Protein AF-A0A089PHI7-F1 (afdb_monomer_lite)

Sequence (177 aa):
MALNIPFKKSSSVLSDSHDKTRVENEFYKAINLFKAQRMKVGISLETLAKETKISRNVLIAIENGWEKYLPEKTYLISMIKTLELKLNLEIGSLNGLSTKKGTTNTVSRFKFNFINIDFLNSWIGSLFYLIIMLLSILALNSQQKYLIKINSISTEPIIIEKNFIEDKNIINKQKEN

pLDDT: mean 77.05, std 18.26, range [38.88, 97.19]

Radius of gyration: 37.14 Å; chains: 1; bounding box: 74×56×110 Å

Foldseek 3Di:
DDDDDDPDDDPVPVVVVVVVVVLVVLLVQLLVVLVVLCVVVVDDLVRVCVVLVNDSVQNVCSNVVVLVPHDDLVVNLVSQQSSCVVSVHDPCSNVSNSSPDPPPVPVDDPPCPVPDPCCCVDPNVVVVVVVVVVVVVVVVVVVVVVCVVVVVDPPDPDPPDPPPPVVVVVVVVVVVD

Structure (mmCIF, N/CA/C/O backbone):
data_AF-A0A089PHI7-F1
#
_entry.id   AF-A0A089PHI7-F1
#
loop_
_atom_site.group_PDB
_atom_site.id
_atom_site.type_symbol
_atom_site.label_atom_id
_atom_site.label_alt_id
_atom_site.label_comp_id
_atom_site.label_asym_id
_atom_site.label_entity_id
_atom_site.label_seq_id
_atom_site.pdbx_PDB_ins_code
_atom_site.Cartn_x
_atom_site.Cartn_y
_atom_site.Cartn_z
_atom_site.occupancy
_atom_site.B_iso_or_equiv
_atom_site.auth_seq_id
_atom_site.auth_comp_id
_atom_site.auth_asym_id
_atom_site.auth_atom_id
_atom_site.pdbx_PDB_model_num
ATOM 1 N N . MET A 1 1 ? 52.309 -22.931 8.290 1.00 39.09 1 MET A N 1
ATOM 2 C CA . MET A 1 1 ? 51.290 -22.373 9.206 1.00 39.09 1 MET A CA 1
ATOM 3 C C . MET A 1 1 ? 49.979 -22.277 8.445 1.00 39.09 1 MET A C 1
ATOM 5 O O . MET A 1 1 ? 49.912 -21.512 7.495 1.00 39.09 1 MET A O 1
ATOM 9 N N . ALA A 1 2 ? 48.991 -23.105 8.783 1.00 46.31 2 ALA A N 1
ATOM 10 C CA . ALA A 1 2 ? 47.681 -23.096 8.134 1.00 46.31 2 ALA A CA 1
ATOM 11 C C . ALA A 1 2 ? 46.704 -22.276 8.988 1.00 46.31 2 ALA A C 1
ATOM 13 O O . ALA A 1 2 ? 46.498 -22.597 10.158 1.00 46.31 2 ALA A O 1
ATOM 14 N N . LEU A 1 3 ? 46.131 -21.209 8.422 1.00 53.12 3 LEU A N 1
ATOM 15 C CA . LEU A 1 3 ? 45.046 -20.465 9.061 1.00 53.12 3 LEU A CA 1
ATOM 16 C C . LEU A 1 3 ? 43.747 -21.262 8.919 1.00 53.12 3 LEU A C 1
ATOM 18 O O . LEU A 1 3 ? 43.157 -21.326 7.843 1.00 53.12 3 LEU A O 1
ATOM 22 N N . ASN A 1 4 ? 43.308 -21.864 10.021 1.00 46.75 4 ASN A N 1
ATOM 23 C CA . ASN A 1 4 ? 42.001 -22.494 10.127 1.00 46.75 4 ASN A CA 1
ATOM 24 C C . ASN A 1 4 ? 40.963 -21.421 10.488 1.00 46.75 4 ASN A C 1
ATOM 26 O O . ASN A 1 4 ? 40.985 -20.893 11.599 1.00 46.75 4 ASN A O 1
ATOM 30 N N . ILE A 1 5 ? 40.076 -21.076 9.554 1.00 60.25 5 ILE A N 1
ATOM 31 C CA . ILE A 1 5 ? 38.969 -20.145 9.806 1.00 60.25 5 ILE A CA 1
ATOM 32 C C . ILE A 1 5 ? 37.727 -20.975 10.156 1.00 60.25 5 ILE A C 1
ATOM 34 O O . ILE A 1 5 ? 37.220 -21.692 9.291 1.00 60.25 5 ILE A O 1
ATOM 38 N N . PRO A 1 6 ? 37.188 -20.891 11.385 1.00 58.12 6 PRO A N 1
ATOM 39 C CA . PRO A 1 6 ? 35.958 -21.586 11.722 1.00 58.12 6 PRO A CA 1
ATOM 40 C C . PRO A 1 6 ? 34.763 -20.776 11.205 1.00 58.12 6 PRO A C 1
ATOM 42 O O . PRO A 1 6 ? 34.389 -19.745 11.767 1.00 58.12 6 PRO A O 1
ATOM 45 N N . PHE A 1 7 ? 34.125 -21.252 10.135 1.00 57.25 7 PHE A N 1
ATOM 46 C CA . PHE A 1 7 ? 32.805 -20.768 9.735 1.00 57.25 7 PHE A CA 1
ATOM 47 C C . PHE A 1 7 ? 31.776 -21.176 10.800 1.00 57.25 7 PHE A C 1
ATOM 49 O O . PHE A 1 7 ? 31.294 -22.308 10.847 1.00 57.25 7 PHE A O 1
ATOM 56 N N . LYS A 1 8 ? 31.430 -20.230 11.675 1.00 50.72 8 LYS A N 1
ATOM 57 C CA . LYS A 1 8 ? 30.320 -20.343 12.624 1.00 50.72 8 LYS A CA 1
ATOM 58 C C . LYS A 1 8 ? 29.003 -20.329 11.837 1.00 50.72 8 LYS A C 1
ATOM 60 O O . LYS A 1 8 ? 28.546 -19.279 11.393 1.00 50.72 8 LYS A O 1
ATOM 65 N N . LYS A 1 9 ? 28.396 -21.502 11.643 1.00 49.09 9 LYS A N 1
ATOM 66 C CA . LYS A 1 9 ? 27.062 -21.643 11.042 1.00 49.09 9 LYS A CA 1
ATOM 67 C C . LYS A 1 9 ? 26.030 -20.993 11.971 1.00 49.09 9 LYS A C 1
ATOM 69 O O . LYS A 1 9 ? 25.839 -21.431 13.101 1.00 49.09 9 LYS A O 1
ATOM 74 N N . SER A 1 10 ? 25.423 -19.909 11.495 1.00 45.72 10 SER A N 1
ATOM 75 C CA . SER A 1 10 ? 24.420 -19.111 12.202 1.00 45.72 10 SER A CA 1
ATOM 76 C C . SER A 1 10 ? 23.190 -19.946 12.584 1.00 45.72 10 SER A C 1
ATOM 78 O O . SER A 1 10 ? 22.575 -20.586 11.733 1.00 45.72 10 SER A O 1
ATOM 80 N N . SER A 1 11 ? 22.800 -19.885 13.857 1.00 48.66 11 SER A N 1
ATOM 81 C CA . SER A 1 11 ? 21.574 -20.444 14.445 1.00 48.66 11 SER A CA 1
ATOM 82 C C . SER A 1 11 ? 20.294 -19.667 14.077 1.00 48.66 11 SER A C 1
ATOM 84 O O . SER A 1 11 ? 19.242 -19.880 14.676 1.00 48.66 11 SER A O 1
ATOM 86 N N . SER A 1 12 ? 20.351 -18.782 13.076 1.00 50.41 12 SER A N 1
ATOM 87 C CA . SER A 1 12 ? 19.270 -17.859 12.697 1.00 50.41 12 SER A CA 1
ATOM 88 C C . SER A 1 12 ? 18.015 -18.518 12.109 1.00 50.41 12 SER A C 1
ATOM 90 O O . SER A 1 12 ? 16.989 -17.858 11.993 1.00 50.41 12 SER A O 1
ATOM 92 N N . VAL A 1 13 ? 18.062 -19.802 11.745 1.00 49.72 13 VAL A N 1
ATOM 93 C CA . VAL A 1 13 ? 16.928 -20.495 11.101 1.00 49.72 13 VAL A CA 1
ATOM 94 C C . VAL A 1 13 ? 15.827 -20.873 12.104 1.00 49.72 13 VAL A C 1
ATOM 96 O O . VAL A 1 13 ? 14.662 -20.952 11.726 1.00 49.72 13 VAL A O 1
ATOM 99 N N . LEU A 1 14 ? 16.154 -21.055 13.390 1.00 46.94 14 LEU A N 1
ATOM 100 C CA . LEU A 1 14 ? 15.160 -21.428 14.409 1.00 46.94 14 LEU A CA 1
ATOM 101 C C . LEU A 1 14 ? 14.427 -20.207 15.000 1.00 46.94 14 LEU A C 1
ATOM 103 O O . LEU A 1 14 ? 13.248 -20.296 15.334 1.00 46.94 14 LEU A O 1
ATOM 107 N N . SER A 1 15 ? 15.094 -19.051 15.074 1.00 52.88 15 SER A N 1
ATOM 108 C CA . SER A 1 15 ? 14.499 -17.784 15.528 1.00 52.88 15 SER A CA 1
ATOM 109 C C . SER A 1 15 ? 13.478 -17.207 14.541 1.00 52.88 15 SER A C 1
ATOM 111 O O . SER A 1 15 ? 12.496 -16.602 14.962 1.00 52.88 15 SER A O 1
ATOM 113 N N . ASP A 1 16 ? 13.668 -17.445 13.242 1.00 56.09 16 ASP A N 1
ATOM 114 C CA . ASP A 1 16 ? 12.846 -16.856 12.175 1.00 56.09 16 ASP A CA 1
ATOM 115 C C . ASP A 1 16 ? 11.404 -17.412 12.169 1.00 56.09 16 ASP A C 1
ATOM 117 O O . ASP A 1 16 ? 10.434 -16.697 11.919 1.00 56.09 16 ASP A O 1
ATOM 121 N N . SER A 1 17 ? 11.223 -18.688 12.536 1.00 59.31 17 SER A N 1
ATOM 122 C CA . SER A 1 17 ? 9.890 -19.309 12.605 1.00 59.31 17 SER A CA 1
ATOM 123 C C . SER A 1 17 ? 9.058 -18.797 13.785 1.00 59.31 17 SER A C 1
ATOM 125 O O . SER A 1 17 ? 7.849 -18.587 13.649 1.00 59.31 17 SER A O 1
ATOM 127 N N . HIS A 1 18 ? 9.682 -18.603 14.951 1.00 61.41 18 HIS A N 1
ATOM 128 C CA . HIS A 1 18 ? 8.976 -18.115 16.135 1.00 61.41 18 HIS A CA 1
ATOM 129 C C . HIS A 1 18 ? 8.619 -16.631 15.985 1.00 61.41 18 HIS A C 1
ATOM 131 O O . HIS A 1 18 ? 7.538 -16.221 16.404 1.00 61.41 18 HIS A O 1
ATOM 137 N N . ASP A 1 19 ? 9.488 -15.829 15.369 1.00 63.81 19 ASP A N 1
ATOM 138 C CA . ASP A 1 19 ? 9.214 -14.411 15.124 1.00 63.81 19 ASP A CA 1
ATOM 139 C C . ASP A 1 19 ? 8.096 -14.223 14.086 1.00 63.81 19 ASP A C 1
ATOM 141 O O . ASP A 1 19 ? 7.117 -13.518 14.330 1.00 63.81 19 ASP A O 1
ATOM 145 N N . LYS A 1 20 ? 8.136 -14.990 12.988 1.00 68.56 20 LYS A N 1
ATOM 146 C CA . LYS A 1 20 ? 7.065 -15.002 11.981 1.00 68.56 20 LYS A CA 1
ATOM 147 C C . LYS A 1 20 ? 5.696 -15.336 12.582 1.00 68.56 20 LYS A C 1
ATOM 149 O O . LYS A 1 20 ? 4.715 -14.665 12.275 1.00 68.56 20 LYS A O 1
ATOM 154 N N . THR A 1 21 ? 5.638 -16.345 13.452 1.00 74.00 21 THR A N 1
ATOM 155 C CA . THR A 1 21 ? 4.386 -16.754 14.111 1.00 74.00 21 THR A CA 1
ATOM 156 C C . THR A 1 21 ? 3.859 -15.655 15.040 1.00 74.00 21 THR A C 1
ATOM 158 O O . THR A 1 21 ? 2.654 -15.427 15.102 1.00 74.00 21 THR A O 1
ATOM 161 N N . ARG A 1 22 ? 4.740 -14.922 15.738 1.00 74.38 22 ARG A N 1
ATOM 162 C CA . ARG A 1 22 ? 4.340 -13.788 16.593 1.00 74.38 22 ARG A CA 1
ATOM 163 C C . ARG A 1 22 ? 3.752 -12.642 15.777 1.00 74.38 22 ARG A C 1
ATOM 165 O O . ARG A 1 22 ? 2.680 -12.162 16.125 1.00 74.38 22 ARG A O 1
ATOM 172 N N . VAL A 1 23 ? 4.412 -12.254 14.687 1.00 75.62 23 VAL A N 1
ATOM 173 C CA . VAL A 1 23 ? 3.947 -11.170 13.807 1.00 75.62 23 VAL A CA 1
ATOM 174 C C . VAL A 1 23 ? 2.595 -11.510 13.179 1.00 75.62 23 VAL A C 1
ATOM 176 O O . VAL A 1 23 ? 1.693 -10.676 13.165 1.00 75.62 23 VAL A O 1
ATOM 179 N N . GLU A 1 24 ? 2.422 -12.748 12.711 1.00 78.56 24 GLU A N 1
ATOM 180 C CA . GLU A 1 24 ? 1.156 -13.216 12.139 1.00 78.56 24 GLU A CA 1
ATOM 181 C C . GLU A 1 24 ? 0.029 -13.208 13.186 1.00 78.56 24 GLU A C 1
ATOM 183 O O . GLU A 1 24 ? -1.067 -12.707 12.925 1.00 78.56 24 GLU A O 1
ATOM 188 N N . ASN A 1 25 ? 0.321 -13.641 14.415 1.00 83.94 25 ASN A N 1
ATOM 189 C CA . ASN A 1 25 ? -0.630 -13.574 15.525 1.00 83.94 25 ASN A CA 1
ATOM 190 C C . ASN A 1 25 ? -1.012 -12.128 15.890 1.00 83.94 25 ASN A C 1
ATOM 192 O O . ASN A 1 25 ? -2.180 -11.854 16.172 1.00 83.94 25 ASN A O 1
ATOM 196 N N . GLU A 1 26 ? -0.060 -11.193 15.877 1.00 88.38 26 GLU A N 1
ATOM 197 C CA . GLU A 1 26 ? -0.320 -9.772 16.139 1.00 88.38 26 GLU A CA 1
ATOM 198 C C . GLU A 1 26 ? -1.182 -9.126 15.050 1.00 88.38 26 GLU A C 1
ATOM 200 O O . GLU A 1 26 ? -2.091 -8.352 15.367 1.00 88.38 26 GLU A O 1
ATOM 205 N N . PHE A 1 27 ? -0.958 -9.492 13.786 1.00 90.00 27 PHE A N 1
ATOM 206 C CA . PHE A 1 27 ? -1.755 -9.019 12.657 1.00 90.00 27 PHE A CA 1
ATOM 207 C C . PHE A 1 27 ? -3.222 -9.447 12.788 1.00 90.00 27 PHE A C 1
ATOM 209 O O . PHE A 1 27 ? -4.122 -8.602 12.791 1.00 90.00 27 PHE A O 1
ATOM 216 N N . TYR A 1 28 ? -3.483 -10.742 12.998 1.00 90.25 28 TYR A N 1
ATOM 217 C CA . TYR A 1 28 ? -4.853 -11.239 13.183 1.00 90.25 28 TYR A CA 1
ATOM 218 C C . TYR A 1 28 ? -5.514 -10.687 14.449 1.00 90.25 28 TYR A C 1
ATOM 220 O O . TYR A 1 28 ? -6.713 -10.391 14.441 1.00 90.25 28 TYR A O 1
ATOM 228 N N . LYS A 1 29 ? -4.751 -10.486 15.531 1.00 92.50 29 LYS A N 1
ATOM 229 C CA . LYS A 1 29 ? -5.258 -9.842 16.750 1.00 92.50 29 LYS A CA 1
ATOM 230 C C . LYS A 1 29 ? -5.741 -8.418 16.465 1.00 92.50 29 LYS A C 1
ATOM 232 O O . LYS A 1 29 ? -6.833 -8.063 16.906 1.00 92.50 29 LYS A O 1
ATOM 237 N N . ALA A 1 30 ? -4.976 -7.635 15.704 1.00 93.25 30 ALA A N 1
ATOM 238 C CA . ALA A 1 30 ? -5.353 -6.273 15.334 1.00 93.25 30 ALA A CA 1
ATOM 239 C C . ALA A 1 30 ? -6.603 -6.239 14.433 1.00 93.25 30 ALA A C 1
ATOM 241 O O . ALA A 1 30 ? -7.500 -5.429 14.667 1.00 93.25 30 ALA A O 1
ATOM 242 N N . ILE A 1 31 ? -6.719 -7.158 13.465 1.00 94.44 31 ILE A N 1
ATOM 243 C CA . ILE A 1 31 ? -7.916 -7.291 12.611 1.00 94.44 31 ILE A CA 1
ATOM 244 C C . ILE A 1 31 ? -9.158 -7.596 13.447 1.00 94.44 31 ILE A C 1
ATOM 246 O O . ILE A 1 31 ? -10.194 -6.940 13.307 1.00 94.44 31 ILE A O 1
ATOM 250 N N . ASN A 1 32 ? -9.055 -8.583 14.337 1.00 94.88 32 ASN A N 1
ATOM 251 C CA . ASN A 1 32 ? -10.167 -8.993 15.186 1.00 94.88 32 ASN A CA 1
ATOM 252 C C . ASN A 1 32 ? -10.598 -7.862 16.123 1.00 94.88 32 ASN A C 1
ATOM 254 O O . ASN A 1 32 ? -11.795 -7.642 16.305 1.00 94.88 32 ASN A O 1
ATOM 258 N N . LEU A 1 33 ? -9.636 -7.115 16.669 1.00 95.31 33 LEU A N 1
ATOM 259 C CA . LEU A 1 33 ? -9.894 -5.949 17.507 1.00 95.31 33 LEU A CA 1
ATOM 260 C C . LEU A 1 33 ? -10.621 -4.854 16.712 1.00 95.31 33 LEU A C 1
ATOM 262 O O . LEU A 1 33 ? -11.668 -4.380 17.156 1.00 95.31 33 LEU A O 1
ATOM 266 N N . PHE A 1 34 ? -10.132 -4.515 15.516 1.00 95.38 34 PHE A N 1
ATOM 267 C CA . PHE A 1 34 ? -10.775 -3.548 14.622 1.00 95.38 34 PHE A CA 1
ATOM 268 C C . PHE A 1 34 ? -12.231 -3.928 14.321 1.00 95.38 34 PHE A C 1
ATOM 270 O O . PHE A 1 34 ? -13.146 -3.127 14.534 1.00 95.38 34 PHE A O 1
ATOM 277 N N . LYS A 1 35 ? -12.458 -5.174 13.889 1.00 95.25 35 LYS A N 1
ATOM 278 C CA . LYS A 1 35 ? -13.791 -5.689 13.559 1.00 95.25 35 LYS A CA 1
ATOM 279 C C . LYS A 1 35 ? -14.716 -5.665 14.775 1.00 95.25 35 LYS A C 1
ATOM 281 O O . LYS A 1 35 ? -15.846 -5.188 14.678 1.00 95.25 35 LYS A O 1
ATOM 286 N N . ALA A 1 36 ? -14.240 -6.140 15.927 1.00 95.06 36 ALA A N 1
ATOM 287 C CA . ALA A 1 36 ? -15.009 -6.151 17.167 1.00 95.06 36 ALA A CA 1
ATOM 288 C C . ALA A 1 36 ? -15.413 -4.737 17.593 1.00 95.06 36 ALA A C 1
ATOM 290 O O . ALA A 1 36 ? -16.577 -4.509 17.918 1.00 95.06 36 ALA A O 1
ATOM 291 N N . GLN A 1 37 ? -14.486 -3.779 17.546 1.00 94.88 37 GLN A N 1
ATOM 292 C CA . GLN A 1 37 ? -14.786 -2.407 17.934 1.00 94.88 37 GLN A CA 1
ATOM 293 C C . GLN A 1 37 ? -15.753 -1.736 16.957 1.00 94.88 37 GLN A C 1
ATOM 295 O O . GLN A 1 37 ? -16.713 -1.105 17.392 1.00 94.88 37 GLN A O 1
ATOM 300 N N . ARG A 1 38 ? -15.579 -1.925 15.644 1.00 95.19 38 ARG A N 1
ATOM 301 C CA . ARG A 1 38 ? -16.530 -1.400 14.656 1.00 95.19 38 ARG A CA 1
ATOM 302 C C . ARG A 1 38 ? -17.942 -1.942 14.887 1.00 95.19 38 ARG A C 1
ATOM 304 O O . ARG A 1 38 ? -18.901 -1.175 14.834 1.00 95.19 38 ARG A O 1
ATOM 311 N N . MET A 1 39 ? -18.068 -3.241 15.167 1.00 94.38 39 MET A N 1
ATOM 312 C CA . MET A 1 39 ? -19.358 -3.863 15.483 1.00 94.38 39 MET A CA 1
ATOM 313 C C . MET A 1 39 ? -19.963 -3.309 16.778 1.00 94.38 39 MET A C 1
ATOM 315 O O . MET A 1 39 ? -21.159 -3.045 16.801 1.00 94.38 39 MET A O 1
ATOM 319 N N . LYS A 1 40 ? -19.154 -3.067 17.819 1.00 94.94 40 LYS A N 1
ATOM 320 C CA . LYS A 1 40 ? -19.610 -2.441 19.074 1.00 94.94 40 LYS A CA 1
ATOM 321 C C . LYS A 1 40 ? -20.130 -1.018 18.872 1.00 94.94 40 LYS A C 1
ATOM 323 O O . LYS A 1 40 ? -21.135 -0.653 19.466 1.00 94.94 40 LYS A O 1
ATOM 328 N N . VAL A 1 41 ? -19.453 -0.229 18.039 1.00 92.88 41 VAL A N 1
ATOM 329 C CA . VAL A 1 41 ? -19.865 1.146 17.705 1.00 92.88 41 VAL A CA 1
ATOM 330 C C . VAL A 1 41 ? -21.075 1.153 16.752 1.00 92.88 41 VAL A C 1
ATOM 332 O O . VAL A 1 41 ? -21.776 2.154 16.652 1.00 92.88 41 VAL A O 1
ATOM 335 N N . GLY A 1 42 ? -21.355 0.039 16.066 1.00 93.38 42 GLY A N 1
ATOM 336 C CA . GLY A 1 42 ? -22.533 -0.118 15.208 1.00 93.38 42 GLY A CA 1
ATOM 337 C C . GLY A 1 42 ? -22.441 0.607 13.861 1.00 93.38 42 GLY A C 1
ATOM 338 O O . GLY A 1 42 ? -23.452 0.784 13.187 1.00 93.38 42 GLY A O 1
ATOM 339 N N . ILE A 1 43 ? -21.245 1.026 13.440 1.00 94.00 43 ILE A N 1
ATOM 340 C CA . ILE A 1 43 ? -21.055 1.760 12.181 1.00 94.00 43 ILE A CA 1
ATOM 341 C C . ILE A 1 43 ? -20.810 0.821 10.996 1.00 94.00 43 ILE A C 1
ATOM 343 O O . ILE A 1 43 ? -20.076 -0.172 11.079 1.00 94.00 43 ILE A O 1
ATOM 347 N N . SER A 1 44 ? -21.405 1.159 9.851 1.00 95.38 44 SER A N 1
ATOM 348 C CA . SER A 1 44 ? -21.140 0.460 8.594 1.00 95.38 44 SER A CA 1
ATOM 349 C C . SER A 1 44 ? -19.750 0.816 8.051 1.00 95.38 44 SER A C 1
ATOM 351 O O . SER A 1 44 ? -19.237 1.912 8.290 1.00 95.38 44 SER A O 1
ATOM 353 N N . LEU A 1 45 ? -19.145 -0.085 7.270 1.00 95.31 45 LEU A N 1
ATOM 354 C CA . LEU A 1 45 ? -17.879 0.201 6.578 1.00 95.31 45 LEU A CA 1
ATOM 355 C C . LEU A 1 45 ? -17.997 1.387 5.614 1.00 95.31 45 LEU A C 1
ATOM 357 O O . LEU A 1 45 ? -17.021 2.087 5.371 1.00 95.31 45 LEU A O 1
ATOM 361 N N . GLU A 1 46 ? -19.185 1.620 5.059 1.00 95.81 46 GLU A N 1
ATOM 362 C CA . GLU A 1 46 ? -19.416 2.715 4.123 1.00 95.81 46 GLU A CA 1
ATOM 363 C C . GLU A 1 46 ? -19.484 4.071 4.825 1.00 95.81 46 GLU A C 1
ATOM 365 O O . GLU A 1 46 ? -18.901 5.046 4.353 1.00 95.81 46 GLU A O 1
ATOM 370 N N . THR A 1 47 ? -20.126 4.119 5.992 1.00 95.12 47 THR A N 1
ATOM 371 C CA . THR A 1 47 ? -20.116 5.299 6.860 1.00 95.12 47 THR A CA 1
ATOM 372 C C . THR A 1 47 ? -18.695 5.595 7.328 1.00 95.12 47 THR A C 1
ATOM 374 O O . THR A 1 47 ? -18.217 6.715 7.161 1.00 95.12 47 THR A O 1
ATOM 377 N N . LEU A 1 48 ? -17.979 4.572 7.810 1.00 95.62 48 LEU A N 1
ATOM 378 C CA . LEU A 1 48 ? -16.598 4.713 8.270 1.00 95.62 48 LEU A CA 1
ATOM 379 C C . LEU A 1 48 ? -15.675 5.225 7.154 1.00 95.62 48 LEU A C 1
ATOM 381 O O . LEU A 1 48 ? -14.841 6.096 7.399 1.00 95.62 48 LEU A O 1
ATOM 385 N N . ALA A 1 49 ? -15.852 4.736 5.923 1.00 96.25 49 ALA A N 1
ATOM 386 C CA . ALA A 1 49 ? -15.108 5.205 4.756 1.00 96.25 49 ALA A CA 1
ATOM 387 C C . ALA A 1 49 ? -15.333 6.701 4.487 1.00 96.25 49 ALA A C 1
ATOM 389 O O . ALA A 1 49 ? -14.374 7.449 4.287 1.00 96.25 49 ALA A O 1
ATOM 390 N N . LYS A 1 50 ? -16.593 7.155 4.527 1.00 95.06 50 LYS A N 1
ATOM 391 C CA . LYS A 1 50 ? -16.947 8.568 4.313 1.00 95.06 50 LYS A CA 1
ATOM 392 C C . LYS A 1 50 ? -16.345 9.472 5.388 1.00 95.06 50 LYS A C 1
ATOM 394 O O . LYS A 1 50 ? -15.798 10.521 5.062 1.00 95.06 50 LYS A O 1
ATOM 399 N N . GLU A 1 51 ? -16.403 9.055 6.649 1.00 93.81 51 GLU A N 1
ATOM 400 C CA . GLU A 1 51 ? -15.928 9.863 7.777 1.00 93.81 51 GLU A CA 1
ATOM 401 C C . GLU A 1 51 ? -14.399 9.945 7.859 1.00 93.81 51 GLU A C 1
ATOM 403 O O . GLU A 1 51 ? -13.852 10.991 8.198 1.00 93.81 51 GLU A O 1
ATOM 408 N N . THR A 1 52 ? -13.700 8.854 7.545 1.00 92.69 52 THR A N 1
ATOM 409 C CA . THR A 1 52 ? -12.232 8.779 7.663 1.00 92.69 52 THR A CA 1
ATOM 410 C C . THR A 1 52 ? -11.502 9.144 6.374 1.00 92.69 52 THR A C 1
ATOM 412 O O . THR A 1 52 ? -10.279 9.266 6.382 1.00 92.69 52 THR A O 1
ATOM 415 N N . LYS A 1 53 ? -12.233 9.318 5.262 1.00 94.50 53 LYS A N 1
ATOM 416 C CA . LYS A 1 53 ? -11.686 9.462 3.899 1.00 94.50 53 LYS A CA 1
ATOM 417 C C . LYS A 1 53 ? -10.806 8.278 3.470 1.00 94.50 53 LYS A C 1
ATOM 419 O O . LYS A 1 53 ? -9.985 8.403 2.564 1.00 94.50 53 LYS A O 1
ATOM 424 N N . ILE A 1 54 ? -10.988 7.120 4.101 1.00 94.38 54 ILE A N 1
ATOM 425 C CA . ILE A 1 54 ? -10.339 5.861 3.734 1.00 94.38 54 ILE A CA 1
ATOM 426 C C . ILE A 1 54 ? -11.263 5.125 2.769 1.00 94.38 54 ILE A C 1
ATOM 428 O O . ILE A 1 54 ? -12.468 5.040 2.996 1.00 94.38 54 ILE A O 1
ATOM 432 N N . SER A 1 55 ? -10.721 4.575 1.680 1.00 94.38 55 SER A N 1
ATOM 433 C CA . SER A 1 55 ? -11.558 3.859 0.715 1.00 94.38 55 SER A CA 1
ATOM 434 C C . SER A 1 55 ? -12.235 2.640 1.354 1.00 94.38 55 SER A C 1
ATOM 436 O O . SER A 1 55 ? -11.620 1.891 2.120 1.00 94.38 55 SER A O 1
ATOM 438 N N . ARG A 1 56 ? -13.496 2.392 0.982 1.00 95.88 56 ARG A N 1
ATOM 439 C CA . ARG A 1 56 ? -14.260 1.226 1.451 1.00 95.88 56 ARG A CA 1
ATOM 440 C C . ARG A 1 56 ? -13.505 -0.084 1.196 1.00 95.88 56 ARG A C 1
ATOM 442 O O . ARG A 1 56 ? -13.492 -0.956 2.056 1.00 95.88 56 ARG A O 1
ATOM 449 N N . ASN A 1 57 ? -12.831 -0.196 0.052 1.00 95.44 57 ASN A N 1
ATOM 450 C CA . ASN A 1 57 ? -12.063 -1.385 -0.325 1.00 95.44 57 ASN A CA 1
ATOM 451 C C . ASN A 1 57 ? -10.893 -1.654 0.628 1.00 95.44 57 ASN A C 1
ATOM 453 O O . ASN A 1 57 ? -10.646 -2.808 0.966 1.00 95.44 57 ASN A O 1
ATOM 457 N N . VAL A 1 58 ? -10.217 -0.607 1.108 1.00 94.31 58 VAL A N 1
ATOM 458 C CA . VAL A 1 58 ? -9.144 -0.751 2.103 1.00 94.31 58 VAL A CA 1
ATOM 459 C C . VAL A 1 58 ? -9.707 -1.236 3.436 1.00 94.31 58 VAL A C 1
ATOM 461 O O . VAL A 1 58 ? -9.143 -2.144 4.034 1.00 94.31 58 VAL A O 1
ATOM 464 N N . LEU A 1 59 ? -10.852 -0.710 3.881 1.00 95.62 59 LEU A N 1
ATOM 465 C CA . LEU A 1 59 ? -11.483 -1.175 5.123 1.00 95.62 59 LEU A CA 1
ATOM 466 C C . LEU A 1 59 ? -11.932 -2.643 5.031 1.00 95.62 59 LEU A C 1
ATOM 468 O O . LEU A 1 59 ? -11.745 -3.402 5.978 1.00 95.62 59 LEU A O 1
ATOM 472 N N . ILE A 1 60 ? -12.465 -3.062 3.878 1.00 96.12 60 ILE A N 1
ATOM 473 C CA . ILE A 1 60 ? -12.782 -4.474 3.600 1.00 96.12 60 ILE A CA 1
ATOM 474 C C . ILE A 1 60 ? -11.511 -5.320 3.640 1.00 96.12 60 ILE A C 1
ATOM 476 O O . ILE A 1 60 ? -11.511 -6.385 4.253 1.00 96.12 60 ILE A O 1
ATOM 480 N N . ALA A 1 61 ? -10.429 -4.860 3.008 1.00 94.69 61 ALA A N 1
ATOM 481 C CA . ALA A 1 61 ? -9.158 -5.572 3.020 1.00 94.69 61 ALA A CA 1
ATOM 482 C C . ALA A 1 61 ? -8.621 -5.744 4.448 1.00 94.69 61 ALA A C 1
ATOM 484 O O . ALA A 1 61 ? -8.148 -6.828 4.776 1.00 94.69 61 ALA A O 1
ATOM 485 N N . ILE A 1 62 ? -8.762 -4.729 5.309 1.00 94.00 62 ILE A N 1
ATOM 486 C CA . ILE A 1 62 ? -8.407 -4.815 6.733 1.00 94.00 62 ILE A CA 1
ATOM 487 C C . ILE A 1 62 ? -9.264 -5.875 7.440 1.00 94.00 62 ILE A C 1
ATOM 489 O O . ILE A 1 62 ? -8.704 -6.772 8.060 1.00 94.00 62 ILE A O 1
ATOM 493 N N . GLU A 1 63 ? -10.598 -5.836 7.322 1.00 94.50 63 GLU A N 1
ATOM 494 C CA . GLU A 1 63 ? -11.470 -6.813 8.008 1.00 94.50 63 GLU A CA 1
ATOM 495 C C . GLU A 1 63 ? -11.265 -8.260 7.552 1.00 94.50 63 GLU A C 1
ATOM 497 O O . GLU A 1 63 ? -11.464 -9.184 8.340 1.00 94.50 63 GLU A O 1
ATOM 502 N N . ASN A 1 64 ? -10.901 -8.459 6.284 1.00 93.44 64 ASN A N 1
ATOM 503 C CA . ASN A 1 64 ? -10.662 -9.782 5.706 1.00 93.44 64 ASN A CA 1
ATOM 504 C C . ASN A 1 64 ? -9.190 -10.219 5.793 1.00 93.44 64 ASN A C 1
ATOM 506 O O . ASN A 1 64 ? -8.856 -11.316 5.347 1.00 93.44 64 ASN A O 1
ATOM 510 N N . GLY A 1 65 ? -8.303 -9.374 6.326 1.00 90.75 65 GLY A N 1
ATOM 511 C CA . GLY A 1 65 ? -6.869 -9.652 6.411 1.00 90.75 65 GLY A CA 1
ATOM 512 C C . GLY A 1 65 ? -6.167 -9.785 5.060 1.00 90.75 65 GLY A C 1
ATOM 513 O O . GLY A 1 65 ? -5.155 -10.475 4.950 1.00 90.75 65 GLY A O 1
ATOM 514 N N . TRP A 1 66 ? -6.679 -9.145 4.007 1.00 92.00 66 TRP A N 1
ATOM 515 C CA . TRP A 1 66 ? -6.070 -9.204 2.682 1.00 92.00 66 TRP A CA 1
ATOM 516 C C . TRP A 1 66 ? -4.865 -8.259 2.567 1.00 92.00 66 TRP A C 1
ATOM 518 O O . TRP A 1 66 ? -4.953 -7.192 1.956 1.00 92.00 66 TRP A O 1
ATOM 528 N N . GLU A 1 67 ? -3.715 -8.681 3.101 1.00 87.56 67 GLU A N 1
ATOM 529 C CA . GLU A 1 67 ? -2.470 -7.890 3.145 1.00 87.56 67 GLU A CA 1
ATOM 530 C C . GLU A 1 67 ? -2.062 -7.326 1.770 1.00 87.56 67 GLU A C 1
ATOM 532 O O . GLU A 1 67 ? -1.594 -6.195 1.666 1.00 87.56 67 GLU A O 1
ATOM 537 N N . LYS A 1 68 ? -2.308 -8.076 0.686 1.00 86.62 68 LYS A N 1
ATOM 538 C CA . LYS A 1 68 ? -1.983 -7.668 -0.694 1.00 86.62 68 LYS A CA 1
ATOM 539 C C . LYS A 1 68 ? -2.704 -6.391 -1.152 1.00 86.62 68 LYS A C 1
ATOM 541 O O . LYS A 1 68 ? -2.183 -5.695 -2.019 1.00 86.62 68 LYS A O 1
ATOM 546 N N . TYR A 1 69 ? -3.889 -6.105 -0.614 1.00 89.12 69 TYR A N 1
ATOM 547 C CA . TYR A 1 69 ? -4.688 -4.929 -0.983 1.00 89.12 69 TYR A CA 1
ATOM 548 C C . TYR A 1 69 ? -4.543 -3.780 0.022 1.00 89.12 69 TYR A C 1
ATOM 550 O O . TYR A 1 69 ? -5.229 -2.764 -0.108 1.00 89.12 69 TYR A O 1
ATOM 558 N N . LEU A 1 70 ? -3.664 -3.925 1.021 1.00 90.81 70 LEU A N 1
ATOM 559 C CA . LEU A 1 70 ? -3.351 -2.841 1.938 1.00 90.81 70 LEU A CA 1
ATOM 560 C C . LEU A 1 70 ? -2.439 -1.805 1.260 1.00 90.81 70 LEU A C 1
ATOM 562 O O . LEU A 1 70 ? -1.592 -2.165 0.438 1.00 90.81 70 LEU A O 1
ATOM 566 N N . PRO A 1 71 ? -2.584 -0.514 1.604 1.00 88.88 71 PRO A N 1
ATOM 567 C CA . PRO A 1 71 ? -1.727 0.528 1.058 1.00 88.88 71 PRO A CA 1
ATOM 568 C C . PRO A 1 71 ? -0.260 0.430 1.505 1.00 88.88 71 PRO A C 1
ATOM 570 O O . PRO A 1 71 ? 0.126 -0.405 2.324 1.00 88.88 71 PRO A O 1
ATOM 573 N N . GLU A 1 72 ? 0.573 1.337 0.984 1.00 87.06 72 GLU A N 1
ATOM 574 C CA . GLU A 1 72 ? 1.963 1.479 1.423 1.00 87.06 72 GLU A CA 1
ATOM 575 C C . GLU A 1 72 ? 2.055 1.727 2.940 1.00 87.06 72 GLU A C 1
ATOM 577 O O . GLU A 1 72 ? 1.196 2.379 3.530 1.00 87.06 72 GLU A O 1
ATOM 582 N N . LYS A 1 73 ? 3.123 1.232 3.579 1.00 86.38 73 LYS A N 1
ATOM 583 C CA . LYS A 1 73 ? 3.296 1.233 5.040 1.00 86.38 73 LYS A CA 1
ATOM 584 C C . LYS A 1 73 ? 3.132 2.624 5.663 1.00 86.38 73 LYS A C 1
ATOM 586 O O . LYS A 1 73 ? 2.476 2.758 6.688 1.00 86.38 73 LYS A O 1
ATOM 591 N N . THR A 1 74 ? 3.717 3.650 5.053 1.00 85.94 74 THR A N 1
ATOM 592 C CA . THR A 1 74 ? 3.651 5.044 5.524 1.00 85.94 74 THR A CA 1
ATOM 593 C C . THR A 1 74 ? 2.213 5.554 5.581 1.00 85.94 74 THR A C 1
ATOM 595 O O . THR A 1 74 ? 1.788 6.119 6.589 1.00 85.94 74 THR A O 1
ATOM 598 N N . TYR A 1 75 ? 1.449 5.287 4.527 1.00 90.06 75 TYR A N 1
ATOM 599 C CA . TYR A 1 75 ? 0.045 5.658 4.424 1.00 90.06 75 TYR A C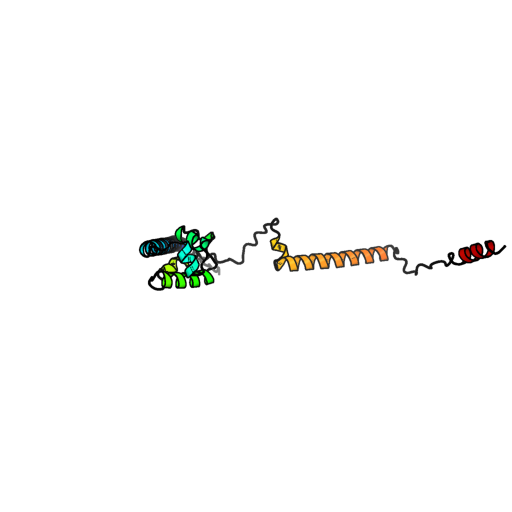A 1
ATOM 600 C C . TYR A 1 75 ? -0.854 4.786 5.311 1.00 90.06 75 TYR A C 1
ATOM 602 O O . TYR A 1 75 ? -1.804 5.277 5.914 1.00 90.06 75 TYR A O 1
ATOM 610 N N . LEU A 1 76 ? -0.524 3.505 5.477 1.00 92.38 76 LEU A N 1
ATOM 611 C CA . LEU A 1 76 ? -1.234 2.619 6.395 1.00 92.38 76 LEU A CA 1
ATOM 612 C C . LEU A 1 76 ? -1.098 3.086 7.854 1.00 92.38 76 LEU A C 1
ATOM 614 O O . LEU A 1 76 ? -2.082 3.080 8.587 1.00 92.38 76 LEU A O 1
ATOM 618 N N . ILE A 1 77 ? 0.082 3.556 8.271 1.00 91.69 77 ILE A N 1
ATOM 619 C CA . ILE A 1 77 ? 0.300 4.096 9.624 1.00 91.69 77 ILE A CA 1
ATOM 620 C C . ILE A 1 77 ? -0.583 5.323 9.886 1.00 91.69 77 ILE A C 1
ATOM 622 O O . ILE A 1 77 ? -1.146 5.448 10.975 1.00 91.69 77 ILE A O 1
ATOM 626 N N . SER A 1 78 ? -0.717 6.239 8.920 1.0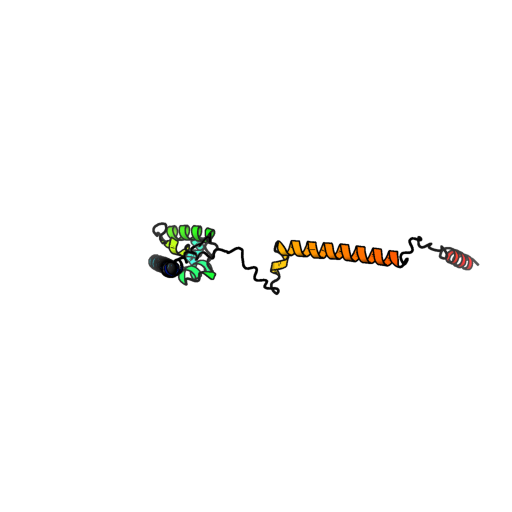0 91.75 78 SER A N 1
ATOM 627 C CA . SER A 1 78 ? -1.587 7.408 9.099 1.00 91.75 78 SER A CA 1
ATOM 628 C C . SER A 1 78 ? -3.063 7.008 9.154 1.00 91.75 78 SER A C 1
ATOM 630 O O . SER A 1 78 ? -3.778 7.484 10.034 1.00 91.75 78 SER A O 1
ATOM 632 N N . MET A 1 79 ? -3.494 6.070 8.302 1.00 93.38 79 MET A N 1
ATOM 633 C CA . MET A 1 79 ? -4.845 5.503 8.345 1.00 93.38 79 MET A CA 1
ATOM 634 C C . MET A 1 79 ? -5.164 4.843 9.684 1.00 93.38 79 MET A C 1
ATOM 636 O O . MET A 1 79 ? -6.232 5.090 10.238 1.00 93.38 79 MET A O 1
ATOM 640 N N . ILE A 1 80 ? -4.245 4.034 10.215 1.00 94.38 80 ILE A N 1
ATOM 641 C CA . ILE A 1 80 ? -4.409 3.352 11.503 1.00 94.38 80 ILE A CA 1
ATOM 642 C C . ILE A 1 80 ? -4.694 4.367 12.610 1.00 94.38 80 ILE A C 1
ATOM 644 O O . ILE A 1 80 ? -5.681 4.216 13.323 1.00 94.38 80 ILE A O 1
ATOM 648 N N . LYS A 1 81 ? -3.911 5.447 12.694 1.00 93.50 81 LYS A N 1
ATOM 649 C CA . LYS A 1 81 ? -4.132 6.507 13.690 1.00 93.50 81 LYS A CA 1
ATOM 650 C C . LYS A 1 81 ? -5.514 7.148 13.552 1.00 93.50 81 LYS A C 1
ATOM 652 O O . LYS A 1 81 ? -6.195 7.373 14.548 1.00 93.50 81 LYS A O 1
ATOM 657 N N . THR A 1 82 ? -5.953 7.426 12.323 1.00 94.06 82 THR A N 1
ATOM 658 C CA . THR A 1 82 ? -7.296 7.971 12.068 1.00 94.06 82 THR A CA 1
ATOM 659 C C . THR A 1 82 ? -8.396 6.990 12.481 1.00 94.06 82 THR A C 1
ATOM 661 O O . THR A 1 82 ? -9.402 7.409 13.053 1.00 94.06 82 THR A O 1
ATOM 664 N N . LEU A 1 83 ? -8.209 5.692 12.229 1.00 94.75 83 LEU A N 1
ATOM 665 C CA . LEU A 1 83 ? -9.153 4.645 12.623 1.00 94.75 83 LEU A CA 1
ATOM 666 C C . LEU A 1 83 ? -9.230 4.485 14.142 1.00 94.75 83 LEU A C 1
ATOM 668 O O . LEU A 1 83 ? -10.335 4.405 14.671 1.00 94.75 83 LEU A O 1
ATOM 672 N N . GLU A 1 84 ? -8.092 4.483 14.836 1.00 94.69 84 GLU A N 1
ATOM 673 C CA . GLU A 1 84 ? -8.029 4.410 16.300 1.00 94.69 84 GLU A CA 1
ATOM 674 C C . GLU A 1 84 ? -8.779 5.577 16.942 1.00 94.69 84 GLU A C 1
ATOM 676 O O . GLU A 1 84 ? -9.636 5.357 17.796 1.00 94.69 84 GLU A O 1
ATOM 681 N N . LEU A 1 85 ? -8.549 6.799 16.453 1.00 93.56 85 LEU A N 1
ATOM 682 C CA . LEU A 1 85 ? -9.272 7.987 16.909 1.00 93.56 85 LEU A CA 1
ATOM 683 C C . LEU A 1 85 ? -10.778 7.880 16.645 1.00 93.56 85 LEU A C 1
ATOM 685 O O . LEU A 1 85 ? -11.584 8.186 17.521 1.00 93.56 85 LEU A O 1
ATOM 689 N N . LYS A 1 86 ? -11.180 7.437 15.448 1.00 92.75 86 LYS A N 1
ATOM 690 C CA . LYS A 1 86 ? -12.598 7.408 15.064 1.00 92.75 86 LYS A CA 1
ATOM 691 C C . LYS A 1 86 ? -13.394 6.315 15.778 1.00 92.75 86 LYS A C 1
ATOM 693 O O . LYS A 1 86 ? -14.574 6.504 16.061 1.00 92.75 86 LYS A O 1
ATOM 698 N N . LEU A 1 87 ? -12.761 5.181 16.056 1.00 92.69 87 LEU A N 1
ATOM 699 C CA . LEU A 1 87 ? -13.369 4.046 16.751 1.00 92.69 87 LEU A CA 1
ATOM 700 C C . LEU A 1 87 ? -13.166 4.100 18.278 1.00 92.69 87 LEU A C 1
ATOM 702 O O . LEU A 1 87 ? -13.626 3.195 18.980 1.00 92.69 87 LEU A O 1
ATOM 706 N N . ASN A 1 88 ? -12.513 5.155 18.780 1.00 91.88 88 ASN A N 1
ATOM 707 C CA . ASN A 1 88 ? -12.188 5.370 20.190 1.00 91.88 88 ASN A CA 1
ATOM 708 C C . ASN A 1 88 ? -11.382 4.206 20.804 1.00 91.88 88 ASN A C 1
ATOM 710 O O . ASN A 1 88 ? -11.718 3.698 21.875 1.00 91.88 88 ASN A O 1
ATOM 714 N N . LEU A 1 89 ? -10.360 3.734 20.083 1.00 92.56 89 LEU A N 1
ATOM 715 C CA . LEU A 1 89 ? -9.390 2.762 20.596 1.00 92.56 89 LEU A CA 1
ATOM 716 C C . LEU A 1 89 ? -8.231 3.486 21.276 1.00 92.56 89 LEU A C 1
ATOM 718 O O . LEU A 1 89 ? -7.910 4.630 20.957 1.00 92.56 89 LEU A O 1
ATOM 722 N N . GLU A 1 90 ? -7.534 2.756 22.140 1.00 91.00 90 GLU A N 1
ATOM 723 C CA . GLU A 1 90 ? -6.221 3.167 22.618 1.00 91.00 90 GLU A CA 1
ATOM 724 C C . GLU A 1 90 ? -5.229 3.272 21.448 1.00 91.00 90 GLU A C 1
ATOM 726 O O . GLU A 1 90 ? -5.168 2.403 20.570 1.00 91.00 90 GLU A O 1
ATOM 731 N N . ILE A 1 91 ? 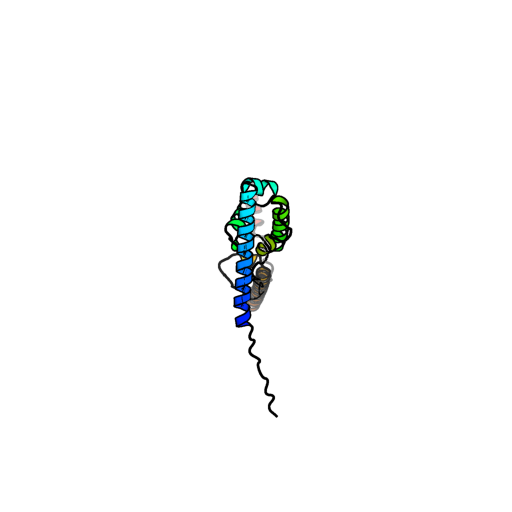-4.447 4.350 21.452 1.00 89.31 91 ILE A N 1
ATOM 732 C CA . ILE A 1 91 ? -3.464 4.657 20.414 1.00 89.31 91 ILE A CA 1
ATOM 733 C C . ILE A 1 91 ? -2.434 3.526 20.338 1.00 89.31 91 ILE A C 1
ATOM 735 O O . ILE A 1 91 ? -1.815 3.159 21.334 1.00 89.31 91 ILE A O 1
ATOM 739 N N . GLY A 1 92 ? -2.220 2.993 19.140 1.00 87.88 92 GLY A N 1
ATOM 740 C CA . GLY A 1 92 ? -1.306 1.886 18.883 1.00 87.88 92 GLY A CA 1
ATOM 741 C C . GLY A 1 92 ? -1.903 0.487 19.060 1.00 87.88 92 GLY A C 1
ATOM 742 O O . GLY A 1 92 ? -1.207 -0.494 18.782 1.00 87.88 92 GLY A O 1
ATOM 743 N N . SER A 1 93 ? -3.178 0.365 19.440 1.00 88.81 93 SER A N 1
ATOM 744 C CA . SER A 1 93 ? -3.888 -0.924 19.509 1.00 88.81 93 SER A CA 1
ATOM 745 C C . SER A 1 93 ? -3.941 -1.661 18.168 1.00 88.81 93 SER A C 1
ATOM 747 O O . SER A 1 93 ? -4.035 -2.889 18.134 1.00 88.81 93 SER A O 1
ATOM 749 N N . LEU A 1 94 ? -3.890 -0.926 17.056 1.00 91.50 94 LEU A N 1
ATOM 750 C CA . LEU A 1 94 ? -3.952 -1.453 15.694 1.00 91.50 94 LEU A CA 1
ATOM 751 C C . LEU A 1 94 ? -2.583 -1.477 14.997 1.00 91.50 94 LEU A C 1
ATOM 753 O O . LEU A 1 94 ? -2.511 -1.781 13.806 1.00 91.50 94 LEU A O 1
ATOM 757 N N . ASN A 1 95 ? -1.482 -1.223 15.713 1.00 89.81 95 ASN A N 1
ATOM 758 C CA . ASN A 1 95 ? -0.129 -1.243 15.138 1.00 89.81 95 ASN A CA 1
ATOM 759 C C . ASN A 1 95 ? 0.245 -2.590 14.501 1.00 89.81 95 ASN 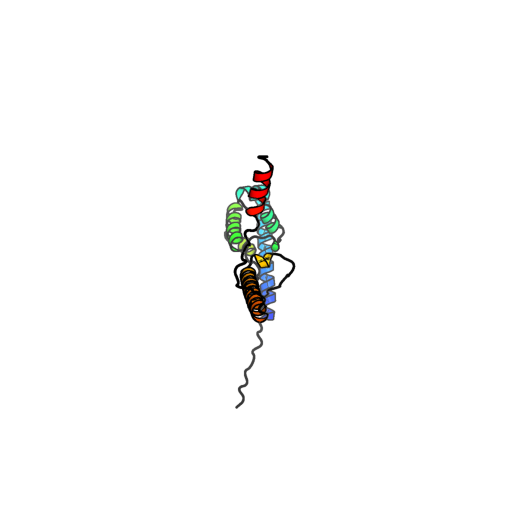A C 1
ATOM 761 O O . ASN A 1 95 ? 1.034 -2.613 13.554 1.00 89.81 95 ASN A O 1
ATOM 765 N N . GLY A 1 96 ? -0.368 -3.689 14.956 1.00 87.69 96 GLY A N 1
ATOM 766 C CA . GLY A 1 96 ? -0.227 -5.012 14.344 1.00 87.69 96 GLY A CA 1
ATOM 767 C C . GLY A 1 96 ? -0.670 -5.066 12.877 1.00 87.69 96 GLY A C 1
ATOM 768 O O . GLY A 1 96 ? -0.213 -5.930 12.150 1.00 87.69 96 GLY A O 1
ATOM 769 N N . LEU A 1 97 ? -1.485 -4.123 12.384 1.00 88.00 97 LEU A N 1
ATOM 770 C CA . LEU A 1 97 ? -1.798 -4.013 10.950 1.00 88.00 97 LEU A CA 1
ATOM 771 C C . LEU A 1 97 ? -0.612 -3.481 10.128 1.00 88.00 97 LEU A C 1
ATOM 773 O O . LEU A 1 97 ? -0.505 -3.763 8.938 1.00 88.00 97 LEU A O 1
ATOM 777 N N . SER A 1 98 ? 0.279 -2.700 10.749 1.00 84.62 98 SER A N 1
ATOM 778 C CA . SER A 1 98 ? 1.445 -2.098 10.092 1.00 84.62 98 SER A CA 1
ATOM 779 C C . SER A 1 98 ? 2.703 -2.965 10.175 1.00 84.62 98 SER A C 1
ATOM 781 O O . SER A 1 98 ? 3.715 -2.603 9.552 1.00 84.62 98 SER A O 1
ATOM 783 N N . THR A 1 99 ? 2.680 -4.091 10.895 1.00 70.12 99 THR A N 1
ATOM 784 C CA . THR A 1 99 ? 3.770 -5.080 10.916 1.00 70.12 99 THR A CA 1
ATOM 785 C C . THR A 1 99 ? 3.772 -5.875 9.610 1.00 70.12 99 THR A C 1
ATOM 787 O O . THR A 1 99 ? 3.821 -7.099 9.574 1.00 70.12 99 THR A O 1
ATOM 790 N N . LYS A 1 100 ? 3.752 -5.140 8.491 1.00 61.84 100 LYS A N 1
ATOM 791 C CA . LYS A 1 100 ? 4.054 -5.641 7.164 1.00 61.84 100 LYS A CA 1
ATOM 792 C C . LYS A 1 100 ? 5.323 -6.452 7.306 1.00 61.84 100 LYS A C 1
ATOM 794 O O . LYS A 1 100 ? 6.361 -5.909 7.715 1.00 61.84 100 LYS A O 1
ATOM 799 N N . LYS A 1 101 ? 5.215 -7.736 6.960 1.00 55.00 101 LYS A N 1
ATOM 800 C CA . LYS A 1 101 ? 6.355 -8.599 6.700 1.00 55.00 101 LYS A CA 1
ATOM 801 C C . LYS A 1 101 ? 7.338 -7.741 5.940 1.00 55.00 101 LYS A C 1
ATOM 803 O O . LYS A 1 101 ? 6.990 -7.217 4.881 1.00 55.00 101 LYS A O 1
ATOM 808 N N . GLY A 1 102 ? 8.518 -7.523 6.507 1.00 45.66 102 GLY A N 1
ATOM 809 C CA . GLY A 1 102 ? 9.613 -6.945 5.764 1.00 45.66 102 GLY A CA 1
ATOM 810 C C . GLY A 1 102 ? 9.867 -7.869 4.584 1.00 45.66 102 GLY A C 1
ATOM 811 O O . GLY A 1 102 ? 10.756 -8.709 4.621 1.00 45.66 102 GLY A O 1
ATOM 812 N N . THR A 1 103 ? 9.123 -7.691 3.493 1.00 41.72 103 THR A N 1
ATOM 813 C CA . THR A 1 103 ? 9.719 -7.716 2.183 1.00 41.72 103 THR A CA 1
ATOM 814 C C . THR A 1 103 ? 10.695 -6.561 2.287 1.00 41.72 103 THR A C 1
ATOM 816 O O . THR A 1 103 ? 10.403 -5.413 1.951 1.00 41.72 103 THR A O 1
ATOM 819 N N . THR A 1 104 ? 11.860 -6.848 2.868 1.00 38.88 104 THR A N 1
ATOM 820 C CA . THR A 1 104 ? 13.078 -6.264 2.376 1.00 38.88 104 THR A CA 1
ATOM 821 C C . THR A 1 104 ? 12.885 -6.380 0.876 1.00 38.88 104 THR A C 1
ATOM 823 O O . THR A 1 104 ? 12.841 -7.474 0.302 1.00 38.88 104 THR A O 1
ATOM 826 N N . ASN A 1 105 ? 12.569 -5.248 0.252 1.00 41.81 105 ASN A N 1
ATOM 827 C CA . ASN A 1 105 ? 12.768 -5.090 -1.163 1.00 41.81 105 ASN A CA 1
ATOM 828 C C . ASN A 1 105 ? 14.280 -5.193 -1.268 1.00 41.81 105 ASN A C 1
ATOM 830 O O . ASN A 1 105 ? 15.007 -4.208 -1.238 1.00 41.81 105 ASN A O 1
ATOM 834 N N . THR A 1 106 ? 14.745 -6.440 -1.216 1.00 40.34 106 THR A N 1
ATOM 835 C CA . THR A 1 106 ? 16.018 -6.862 -1.719 1.00 40.34 106 THR A CA 1
ATOM 836 C C . THR A 1 106 ? 15.992 -6.274 -3.105 1.00 40.34 106 THR A C 1
ATOM 838 O O . THR A 1 106 ? 15.201 -6.659 -3.965 1.00 40.34 106 THR A O 1
ATOM 841 N N . VAL A 1 107 ? 16.820 -5.257 -3.284 1.00 50.84 107 VAL A N 1
ATOM 842 C CA . VAL A 1 107 ? 17.123 -4.596 -4.550 1.00 50.84 107 VAL A CA 1
ATOM 843 C C . VAL A 1 107 ? 17.818 -5.600 -5.498 1.00 50.84 107 VAL A C 1
ATOM 845 O O . VAL A 1 107 ? 18.616 -5.255 -6.354 1.00 50.84 107 VAL A O 1
ATOM 848 N N . SER A 1 108 ? 17.546 -6.896 -5.362 1.00 51.78 108 SER A N 1
ATOM 849 C CA . SER A 1 108 ? 18.133 -7.969 -6.134 1.00 51.78 108 SER A CA 1
ATOM 850 C C . SER A 1 108 ? 17.073 -9.041 -6.357 1.00 51.78 108 SER A C 1
ATOM 852 O O . SER A 1 108 ? 16.888 -9.993 -5.609 1.00 51.78 108 SER A O 1
ATOM 854 N N . ARG A 1 109 ? 16.300 -8.831 -7.413 1.00 47.31 109 ARG A N 1
ATOM 855 C CA . ARG A 1 109 ? 15.900 -9.870 -8.363 1.00 47.31 109 ARG A CA 1
ATOM 856 C C . ARG A 1 109 ? 15.215 -9.135 -9.501 1.00 47.31 109 ARG A C 1
ATOM 858 O O . ARG A 1 109 ? 13.994 -9.015 -9.533 1.00 47.31 109 ARG A O 1
ATOM 865 N N . PHE A 1 110 ? 16.037 -8.635 -10.423 1.00 51.69 110 PHE A N 1
ATOM 866 C CA . PHE A 1 110 ? 15.619 -8.347 -11.790 1.00 51.69 110 PHE A CA 1
ATOM 867 C C . PHE A 1 110 ? 15.042 -9.637 -12.384 1.00 51.69 110 PHE A C 1
ATOM 869 O O . PHE A 1 110 ? 15.737 -10.436 -13.006 1.00 51.69 110 PHE A O 1
ATOM 876 N N . LYS A 1 111 ? 13.763 -9.896 -12.119 1.00 53.66 111 LYS A N 1
ATOM 877 C CA . LYS A 1 111 ? 12.982 -10.853 -12.886 1.00 53.66 111 LYS A CA 1
ATOM 878 C C . LYS A 1 111 ? 12.577 -10.109 -14.146 1.00 53.66 111 LYS A C 1
ATOM 880 O O . LYS A 1 111 ? 11.627 -9.332 -14.132 1.00 53.66 111 LYS A O 1
ATOM 885 N N . PHE A 1 112 ? 13.364 -10.287 -15.202 1.00 48.66 112 PHE A N 1
ATOM 886 C CA . PHE A 1 112 ? 13.036 -9.791 -16.530 1.00 48.66 112 PHE A CA 1
ATOM 887 C C . PHE A 1 112 ? 11.795 -10.533 -17.040 1.00 48.66 112 PHE A C 1
ATOM 889 O O . PHE A 1 112 ? 11.885 -11.573 -17.686 1.00 48.66 112 PHE A O 1
ATOM 896 N N . ASN A 1 113 ? 10.613 -10.015 -16.717 1.00 51.47 113 ASN A N 1
ATOM 897 C CA . ASN A 1 113 ? 9.385 -10.372 -17.412 1.00 51.47 113 ASN A CA 1
ATOM 898 C C . ASN A 1 113 ? 9.392 -9.619 -18.752 1.00 51.47 113 ASN A C 1
ATOM 900 O O . ASN A 1 113 ? 8.851 -8.523 -18.851 1.00 51.47 113 ASN A O 1
ATOM 904 N N . PHE A 1 114 ? 10.015 -10.213 -19.776 1.00 56.00 114 PHE A N 1
ATOM 905 C CA . PHE A 1 114 ? 10.174 -9.653 -21.132 1.00 56.00 114 PHE A CA 1
ATOM 906 C C . PHE A 1 114 ? 8.860 -9.290 -21.854 1.00 56.00 114 PHE A C 1
ATOM 908 O O . PHE A 1 114 ? 8.900 -8.695 -22.923 1.00 56.00 114 PHE A O 1
ATOM 915 N N . ILE A 1 115 ? 7.701 -9.633 -21.282 1.00 58.09 115 ILE A N 1
ATOM 916 C CA . ILE A 1 115 ? 6.380 -9.367 -21.863 1.00 58.09 115 ILE A CA 1
ATOM 917 C C . ILE A 1 115 ? 5.711 -8.093 -21.317 1.00 58.09 115 ILE A C 1
ATOM 919 O O . ILE A 1 115 ? 4.796 -7.587 -21.961 1.00 58.09 115 ILE A O 1
ATOM 923 N N . ASN A 1 116 ? 6.139 -7.548 -20.166 1.00 57.34 116 ASN A N 1
ATOM 924 C CA . ASN A 1 116 ? 5.497 -6.353 -19.600 1.00 57.34 116 ASN A CA 1
ATOM 925 C C . ASN A 1 116 ? 6.264 -5.085 -19.991 1.00 57.34 116 ASN A C 1
ATOM 927 O O . ASN A 1 116 ? 7.446 -4.950 -19.688 1.00 57.34 116 ASN A O 1
ATOM 931 N N . ILE A 1 117 ? 5.567 -4.147 -20.633 1.00 60.34 117 ILE A N 1
ATOM 932 C CA . ILE A 1 117 ? 6.073 -2.913 -21.270 1.00 60.34 117 ILE A CA 1
ATOM 933 C C . ILE A 1 117 ? 6.687 -1.905 -20.260 1.00 60.34 117 ILE A C 1
ATOM 935 O O . ILE A 1 117 ? 7.244 -0.881 -20.648 1.00 60.34 117 ILE A O 1
ATOM 939 N N . ASP A 1 118 ? 6.703 -2.225 -18.961 1.00 60.81 118 ASP A N 1
ATOM 940 C CA . ASP A 1 118 ? 7.288 -1.393 -17.897 1.00 60.81 118 ASP A CA 1
ATOM 941 C C . ASP A 1 118 ? 8.813 -1.197 -18.019 1.00 60.81 118 ASP A C 1
ATOM 943 O O . ASP A 1 118 ? 9.372 -0.280 -17.413 1.00 60.81 118 ASP A O 1
ATOM 947 N N . PHE A 1 119 ? 9.514 -2.023 -18.808 1.00 65.12 119 PHE A N 1
ATOM 948 C CA . PHE A 1 119 ? 10.964 -1.890 -19.005 1.00 65.12 119 PHE A CA 1
ATOM 949 C C . PHE A 1 119 ? 11.352 -0.603 -19.748 1.00 65.12 119 PHE A C 1
ATOM 951 O O . PHE A 1 119 ? 12.421 -0.053 -19.482 1.00 65.12 119 PHE A O 1
ATOM 958 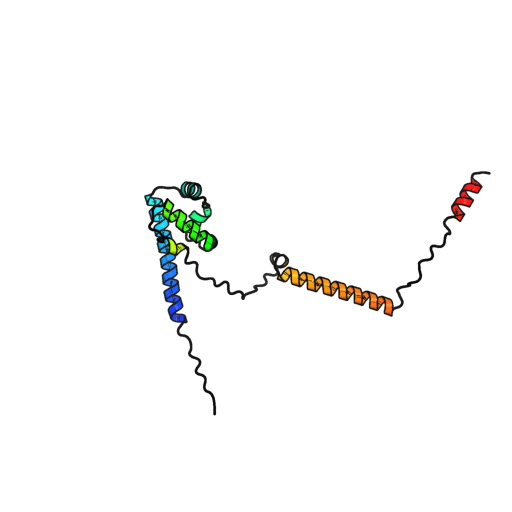N N . LEU A 1 120 ? 10.485 -0.107 -20.641 1.00 63.72 120 LEU A N 1
ATOM 959 C CA . LEU A 1 120 ? 10.721 1.122 -21.407 1.00 63.72 120 LEU A CA 1
ATOM 960 C C . LEU A 1 120 ? 10.634 2.371 -20.525 1.00 63.72 120 LEU A C 1
ATOM 962 O O . LEU A 1 120 ? 11.333 3.344 -20.784 1.00 63.72 120 LEU A O 1
ATOM 966 N N . ASN A 1 121 ? 9.816 2.329 -19.468 1.00 69.19 121 ASN A N 1
ATOM 967 C CA . ASN A 1 121 ? 9.616 3.457 -18.554 1.00 69.19 121 ASN A CA 1
ATOM 968 C C . ASN A 1 121 ? 10.580 3.448 -17.351 1.00 69.19 121 ASN A C 1
ATOM 970 O O . ASN A 1 121 ? 10.540 4.327 -16.494 1.00 69.19 121 ASN A O 1
ATOM 974 N N . SER A 1 122 ? 11.442 2.435 -17.254 1.00 80.62 122 SER A N 1
ATOM 975 C CA . SER A 1 122 ? 12.461 2.326 -16.212 1.00 80.62 122 SER A CA 1
ATOM 976 C C . SER A 1 122 ? 13.792 2.932 -16.677 1.00 80.62 122 SER A C 1
ATOM 978 O O . SER A 1 122 ? 14.040 3.082 -17.873 1.00 80.62 122 SER A O 1
ATOM 980 N N . TRP A 1 123 ? 14.704 3.229 -15.742 1.00 83.00 123 TRP A N 1
ATOM 981 C CA . TRP A 1 123 ? 16.062 3.706 -16.052 1.00 83.00 123 TRP A CA 1
ATOM 982 C C . TRP A 1 123 ? 16.799 2.776 -17.037 1.00 83.00 123 TRP A C 1
ATOM 984 O O . TRP A 1 123 ? 17.576 3.236 -17.873 1.00 83.00 123 TRP A O 1
ATOM 994 N N . ILE A 1 124 ? 16.525 1.465 -16.986 1.00 80.25 124 ILE A N 1
ATOM 995 C CA . ILE A 1 124 ? 17.097 0.485 -17.922 1.00 80.25 124 ILE A CA 1
ATOM 996 C C . ILE A 1 124 ? 16.624 0.699 -19.370 1.00 80.25 124 ILE A C 1
ATOM 998 O O . ILE A 1 124 ? 17.391 0.455 -20.299 1.00 80.25 124 ILE A O 1
ATOM 1002 N N . GLY A 1 125 ? 15.405 1.209 -19.572 1.00 84.81 125 GLY A N 1
ATOM 1003 C CA . GLY A 1 125 ? 14.876 1.572 -20.887 1.00 84.81 125 GLY A CA 1
ATOM 1004 C C . GLY A 1 125 ? 15.638 2.742 -21.505 1.00 84.81 125 GLY A C 1
ATOM 1005 O O . GLY A 1 125 ? 15.999 2.687 -22.679 1.00 84.81 125 GLY A O 1
ATOM 1006 N N . SER A 1 126 ? 15.986 3.747 -20.694 1.00 86.62 126 SER A N 1
ATOM 1007 C CA . SER A 1 126 ? 16.843 4.861 -21.126 1.00 86.62 126 SER A CA 1
ATOM 1008 C C . SER A 1 126 ? 18.240 4.379 -21.542 1.00 86.62 126 SER A C 1
ATOM 1010 O O . SER A 1 126 ? 18.750 4.766 -22.595 1.00 86.62 126 SER A O 1
ATOM 1012 N N . LEU A 1 127 ? 18.833 3.447 -20.782 1.00 90.38 127 LEU A N 1
ATOM 1013 C CA . LEU A 1 127 ? 20.117 2.837 -21.146 1.00 90.38 127 LEU A CA 1
ATOM 1014 C C . LEU A 1 127 ? 20.024 2.049 -22.463 1.00 90.38 127 LEU A C 1
ATOM 1016 O O . LEU A 1 127 ? 20.906 2.154 -23.312 1.00 90.38 127 LEU A O 1
ATOM 1020 N N . PHE A 1 128 ? 18.948 1.285 -22.653 1.00 89.44 128 PHE A N 1
ATOM 1021 C CA . PHE A 1 128 ? 18.713 0.531 -23.883 1.00 89.44 128 PHE A CA 1
ATOM 1022 C C . PHE A 1 128 ? 18.536 1.451 -25.101 1.00 89.44 128 PHE A C 1
ATOM 1024 O O . PHE A 1 128 ? 19.102 1.181 -26.161 1.00 89.44 128 PHE A O 1
ATOM 1031 N N . TYR A 1 129 ? 17.830 2.574 -24.937 1.00 90.69 129 TYR A N 1
ATOM 1032 C CA . TYR A 1 129 ? 17.703 3.601 -25.971 1.00 90.69 129 TYR A CA 1
ATOM 1033 C C . TYR A 1 129 ? 19.063 4.190 -26.366 1.00 90.69 129 TYR A C 1
ATOM 1035 O O . TYR A 1 129 ? 19.355 4.294 -27.557 1.00 90.69 129 TYR A O 1
ATOM 1043 N N . LEU A 1 130 ? 19.928 4.505 -25.393 1.00 94.69 130 LEU A N 1
ATOM 1044 C CA . LEU A 1 130 ? 21.289 4.978 -25.674 1.00 94.69 130 LEU A CA 1
ATOM 1045 C C . LEU A 1 130 ? 22.116 3.944 -26.441 1.00 94.69 130 LEU A C 1
ATOM 1047 O O . LEU A 1 130 ? 22.816 4.305 -27.385 1.00 94.69 130 LEU A O 1
ATOM 1051 N N . ILE A 1 131 ? 22.015 2.665 -26.074 1.00 95.88 131 ILE A N 1
ATOM 1052 C CA . ILE A 1 131 ? 22.708 1.580 -26.778 1.00 95.88 131 ILE A CA 1
ATOM 1053 C C . ILE A 1 131 ? 22.238 1.513 -28.235 1.00 95.88 131 ILE A C 1
ATOM 1055 O O . ILE A 1 131 ? 23.070 1.552 -29.140 1.00 95.88 131 ILE A O 1
ATOM 1059 N N . ILE A 1 132 ? 20.924 1.470 -28.478 1.00 96.00 132 ILE A N 1
ATOM 1060 C CA . ILE A 1 132 ? 20.368 1.438 -29.841 1.00 96.00 132 ILE A CA 1
ATOM 1061 C C . ILE A 1 132 ? 20.786 2.676 -30.635 1.00 96.00 132 ILE A C 1
ATOM 1063 O O . ILE A 1 132 ? 21.190 2.547 -31.790 1.00 96.00 132 ILE A O 1
ATOM 1067 N N . MET A 1 133 ? 20.730 3.863 -30.027 1.00 95.62 133 MET A N 1
ATOM 1068 C CA . MET A 1 133 ? 21.164 5.104 -30.663 1.00 95.62 133 MET A CA 1
ATOM 1069 C C . MET A 1 133 ? 22.632 5.011 -31.100 1.00 95.62 133 MET A C 1
ATOM 1071 O O . MET A 1 133 ? 22.937 5.287 -32.261 1.00 95.62 133 MET A O 1
ATOM 1075 N N . LEU A 1 134 ? 23.533 4.581 -30.210 1.00 97.19 134 LEU A N 1
ATOM 1076 C CA . LEU A 1 134 ? 24.954 4.418 -30.530 1.00 97.19 134 LEU A CA 1
ATOM 1077 C C . LEU A 1 134 ? 25.168 3.394 -31.646 1.00 97.19 134 LEU A C 1
ATOM 1079 O O . LEU A 1 134 ? 25.928 3.664 -32.575 1.00 97.19 134 LEU A O 1
ATOM 1083 N N . LEU A 1 135 ? 24.490 2.244 -31.585 1.00 96.94 135 LEU A N 1
ATOM 1084 C CA . LEU A 1 135 ? 24.565 1.227 -32.636 1.00 96.94 135 LEU A CA 1
ATOM 1085 C C . LEU A 1 135 ? 24.109 1.787 -33.983 1.00 96.94 135 LEU A C 1
ATOM 1087 O O . LEU A 1 135 ? 24.750 1.523 -34.997 1.00 96.94 135 LEU A O 1
ATOM 1091 N N . SER A 1 136 ? 23.043 2.585 -33.990 1.00 96.81 136 SER A N 1
ATOM 1092 C CA . SER A 1 136 ? 22.523 3.213 -35.202 1.00 96.81 136 SER A CA 1
ATOM 1093 C C . SER A 1 136 ? 23.543 4.187 -35.800 1.00 96.81 136 SER A C 1
ATOM 1095 O O . SER A 1 136 ? 23.887 4.083 -36.975 1.00 96.81 136 SER A O 1
ATOM 1097 N N . ILE A 1 137 ? 24.130 5.062 -34.976 1.00 96.69 137 ILE A N 1
ATOM 1098 C CA . ILE A 1 137 ? 25.184 5.996 -35.408 1.00 96.69 137 ILE A CA 1
ATOM 1099 C C . ILE A 1 137 ? 26.398 5.235 -35.962 1.00 96.69 137 ILE A C 1
ATOM 1101 O O . ILE A 1 137 ? 26.938 5.602 -37.007 1.00 96.69 137 ILE A O 1
ATOM 1105 N N . LEU A 1 138 ? 26.820 4.158 -35.296 1.00 96.69 138 LEU A N 1
ATOM 1106 C CA . LEU A 1 138 ? 27.936 3.325 -35.748 1.00 96.69 138 LEU A CA 1
ATOM 1107 C C . LEU A 1 138 ? 27.626 2.614 -37.068 1.00 96.69 138 LEU A C 1
ATOM 1109 O O . LEU A 1 138 ? 28.487 2.577 -37.947 1.00 96.69 138 LEU A O 1
ATOM 1113 N N . ALA A 1 139 ? 26.411 2.087 -37.227 1.00 95.38 139 ALA A N 1
ATOM 1114 C CA . ALA A 1 139 ? 25.967 1.444 -38.458 1.00 95.38 139 ALA A CA 1
ATOM 1115 C C . ALA A 1 139 ? 25.952 2.437 -39.626 1.00 95.38 139 ALA A C 1
ATOM 1117 O O . ALA A 1 139 ? 26.513 2.139 -40.679 1.00 95.38 139 ALA A O 1
ATOM 1118 N N . LEU A 1 140 ? 25.401 3.640 -39.427 1.00 93.88 140 LEU A N 1
ATOM 1119 C CA . LEU A 1 140 ? 25.412 4.701 -40.438 1.00 93.88 140 LEU A CA 1
ATOM 1120 C C . LEU A 1 140 ? 26.843 5.103 -40.813 1.00 93.88 140 LEU A C 1
ATOM 1122 O O . LEU A 1 140 ? 27.174 5.183 -41.994 1.00 93.88 140 LEU A O 1
ATOM 1126 N N . ASN A 1 141 ? 27.714 5.307 -39.824 1.00 92.25 141 ASN A N 1
ATOM 1127 C CA . ASN A 1 141 ? 29.117 5.648 -40.066 1.00 92.25 141 ASN A CA 1
ATOM 1128 C C . ASN A 1 141 ? 29.847 4.522 -40.826 1.00 92.25 141 ASN A C 1
ATOM 1130 O O . ASN A 1 141 ? 30.627 4.772 -41.744 1.00 92.25 141 ASN A O 1
ATOM 1134 N N . SER A 1 142 ? 29.559 3.262 -40.492 1.00 89.62 142 SER A N 1
ATOM 1135 C CA . SER A 1 142 ? 30.103 2.102 -41.201 1.00 89.62 142 SER A CA 1
ATOM 1136 C C . SER A 1 142 ? 29.633 2.049 -42.657 1.00 89.62 142 SER A C 1
ATOM 1138 O O . SER A 1 142 ? 30.462 1.866 -43.550 1.00 89.62 142 SER A O 1
ATOM 1140 N N . GLN A 1 143 ? 28.342 2.288 -42.913 1.00 88.56 143 GLN A N 1
ATOM 1141 C CA . GLN A 1 143 ? 27.789 2.357 -44.268 1.00 88.56 143 GLN A CA 1
ATOM 1142 C C . GLN A 1 143 ? 28.434 3.478 -45.084 1.00 88.56 143 GLN A C 1
ATOM 1144 O O . GLN A 1 143 ? 28.876 3.234 -46.202 1.00 88.56 143 GLN A O 1
ATOM 1149 N N . GLN A 1 144 ? 28.570 4.680 -44.521 1.00 86.94 144 GLN A N 1
ATOM 1150 C CA . GLN A 1 144 ? 29.230 5.797 -45.206 1.00 86.94 144 GLN A CA 1
ATOM 1151 C C . GLN A 1 144 ? 30.676 5.454 -45.583 1.00 86.94 144 GLN A C 1
ATOM 1153 O O . GLN A 1 144 ? 31.074 5.637 -46.732 1.00 86.94 144 GLN A O 1
ATOM 1158 N N . LYS A 1 145 ? 31.452 4.882 -44.653 1.00 85.06 145 LYS A N 1
ATOM 1159 C CA . LYS A 1 145 ? 32.824 4.422 -44.929 1.00 85.06 145 LYS A CA 1
ATOM 1160 C C . LYS A 1 145 ? 32.871 3.350 -46.013 1.00 85.06 145 LYS A C 1
ATOM 1162 O O . LYS A 1 145 ? 33.780 3.363 -46.840 1.00 85.06 145 LYS A O 1
ATOM 1167 N N . TYR A 1 146 ? 31.912 2.428 -46.008 1.00 85.69 146 TYR A N 1
ATOM 1168 C CA . TYR A 1 146 ? 31.801 1.402 -47.037 1.00 85.69 146 TYR A CA 1
ATOM 1169 C C . TYR A 1 146 ? 31.541 2.021 -48.415 1.00 85.69 146 TYR A C 1
ATOM 1171 O O . TYR A 1 146 ? 32.277 1.709 -49.346 1.00 85.69 146 TYR A O 1
ATOM 1179 N N . LEU A 1 147 ? 30.586 2.951 -48.526 1.00 81.62 147 LEU A N 1
ATOM 1180 C CA . LEU A 1 147 ? 30.258 3.661 -49.771 1.00 81.62 147 LEU A CA 1
ATOM 1181 C C . LEU A 1 147 ? 31.439 4.489 -50.310 1.00 81.62 147 LEU A C 1
ATOM 1183 O O . LEU A 1 147 ? 31.709 4.479 -51.510 1.00 81.62 147 LEU A O 1
ATOM 1187 N N . ILE A 1 148 ? 32.201 5.148 -49.429 1.00 80.56 148 ILE A N 1
ATOM 1188 C CA . ILE A 1 148 ? 33.444 5.844 -49.808 1.00 80.56 148 ILE A CA 1
ATOM 1189 C C . ILE A 1 148 ? 34.476 4.845 -50.342 1.00 80.56 148 ILE A C 1
ATOM 1191 O O . ILE A 1 148 ? 35.095 5.086 -51.373 1.00 80.56 148 ILE A O 1
ATOM 1195 N N . LYS A 1 149 ? 34.646 3.699 -49.671 1.00 78.50 149 LYS A N 1
ATOM 1196 C CA . LYS A 1 149 ? 35.607 2.667 -50.085 1.00 78.50 149 LYS A CA 1
ATOM 1197 C C . LYS A 1 149 ? 35.296 2.105 -51.473 1.00 78.50 149 LYS A C 1
ATOM 1199 O O . LYS A 1 149 ? 36.223 1.764 -52.201 1.00 78.50 149 LYS A O 1
ATOM 1204 N N . ILE A 1 150 ? 34.019 2.001 -51.833 1.00 81.88 150 ILE A N 1
ATOM 1205 C CA . ILE A 1 150 ? 33.599 1.547 -53.164 1.00 81.88 150 ILE A CA 1
ATOM 1206 C C . ILE A 1 150 ? 33.490 2.697 -54.185 1.00 81.88 150 ILE A C 1
ATOM 1208 O O . ILE A 1 150 ? 32.927 2.486 -55.254 1.00 81.88 150 ILE A O 1
ATOM 1212 N N . ASN A 1 151 ? 34.027 3.893 -53.877 1.00 66.69 151 ASN A N 1
ATOM 1213 C CA . ASN A 1 151 ? 33.982 5.103 -54.717 1.00 66.69 151 ASN A CA 1
ATOM 1214 C C . ASN A 1 151 ? 32.570 5.436 -55.246 1.00 66.69 151 ASN A C 1
ATOM 1216 O O . ASN A 1 151 ? 32.423 6.045 -56.302 1.00 66.69 151 ASN A O 1
ATOM 1220 N N . SER A 1 152 ? 31.512 5.029 -54.533 1.00 62.84 152 SER A N 1
ATOM 1221 C CA . SER A 1 152 ? 30.129 5.130 -55.020 1.00 62.84 152 SER A CA 1
ATOM 1222 C C . SER A 1 152 ? 29.436 6.430 -54.618 1.00 62.84 152 SER A C 1
ATOM 1224 O O . SER A 1 152 ? 28.270 6.632 -54.947 1.00 62.84 152 SER A O 1
ATOM 1226 N N . ILE A 1 153 ? 30.120 7.302 -53.875 1.00 57.31 153 ILE A N 1
ATOM 1227 C CA . ILE A 1 153 ? 29.663 8.665 -53.621 1.00 57.31 153 ILE A CA 1
ATOM 1228 C C . ILE A 1 153 ? 30.364 9.538 -54.653 1.00 57.31 153 ILE A C 1
ATOM 1230 O O . ILE A 1 153 ? 31.488 9.984 -54.432 1.00 57.31 153 ILE A O 1
ATOM 1234 N N . SER A 1 154 ? 29.705 9.759 -55.791 1.00 60.66 154 SER A N 1
ATOM 1235 C CA . SER A 1 154 ? 30.086 10.879 -56.643 1.00 60.66 154 SER A CA 1
ATOM 1236 C C . SER A 1 154 ? 29.818 12.153 -55.846 1.00 60.66 154 SER A C 1
ATOM 1238 O O . SER A 1 154 ? 28.671 12.516 -55.592 1.00 60.66 154 SER A O 1
ATOM 1240 N N . THR A 1 155 ? 30.885 12.790 -55.372 1.00 57.56 155 THR A N 1
ATOM 1241 C CA . THR A 1 155 ? 30.840 14.142 -54.805 1.00 57.56 155 THR A CA 1
ATOM 1242 C C . THR A 1 155 ? 30.782 15.203 -55.900 1.00 57.56 155 THR A C 1
ATOM 1244 O O . THR A 1 155 ? 30.846 16.393 -55.597 1.00 57.56 155 THR A O 1
ATOM 1247 N N . GLU A 1 156 ? 30.701 14.798 -57.171 1.00 59.88 156 GLU A N 1
ATOM 1248 C CA . GLU A 1 156 ? 30.482 15.736 -58.256 1.00 59.88 156 GLU A CA 1
ATOM 1249 C C . GLU A 1 156 ? 29.043 16.254 -58.169 1.00 59.88 156 GLU A C 1
ATOM 1251 O O . GLU A 1 156 ? 28.098 15.463 -58.064 1.00 59.88 156 GLU A O 1
ATOM 1256 N N . PRO A 1 157 ? 28.847 17.583 -58.161 1.00 59.19 157 PRO A N 1
ATOM 1257 C CA . PRO A 1 157 ? 27.511 18.143 -58.189 1.00 59.19 157 PRO A CA 1
ATOM 1258 C C . PRO A 1 157 ? 26.796 17.642 -59.444 1.00 59.19 157 PRO A C 1
ATOM 1260 O O . PRO A 1 157 ? 27.356 17.662 -60.538 1.00 59.19 157 PRO A O 1
ATOM 1263 N N . ILE A 1 158 ? 25.543 17.215 -59.289 1.00 62.41 158 ILE A N 1
ATOM 1264 C CA . ILE A 1 158 ? 24.682 16.867 -60.419 1.00 62.41 158 ILE A CA 1
ATOM 1265 C C . ILE A 1 158 ? 24.527 18.137 -61.263 1.00 62.41 158 ILE A C 1
ATOM 1267 O O . ILE A 1 158 ? 23.831 19.075 -60.864 1.00 62.41 158 ILE A O 1
ATOM 1271 N N . ILE A 1 159 ? 25.205 18.194 -62.410 1.00 64.75 159 ILE A N 1
ATOM 1272 C CA . ILE A 1 159 ? 25.047 19.285 -63.369 1.00 64.75 159 ILE A CA 1
ATOM 1273 C C . ILE A 1 159 ? 23.671 19.096 -64.001 1.00 64.75 159 ILE A C 1
ATOM 1275 O O . ILE A 1 159 ? 23.463 18.214 -64.829 1.00 64.75 159 ILE A O 1
ATOM 1279 N N . ILE A 1 160 ? 22.705 19.901 -63.565 1.00 65.00 160 ILE A N 1
ATOM 1280 C CA . ILE A 1 160 ? 21.386 19.962 -64.189 1.00 65.00 160 ILE A CA 1
ATOM 1281 C C . ILE A 1 160 ? 21.587 20.604 -65.563 1.00 65.00 160 ILE A C 1
ATOM 1283 O O . ILE A 1 160 ? 21.715 21.825 -65.676 1.00 65.00 160 ILE A O 1
ATOM 1287 N N . GLU A 1 161 ? 21.664 19.781 -66.605 1.00 64.38 161 GLU A N 1
ATOM 1288 C CA . GLU A 1 161 ? 21.749 20.257 -67.981 1.00 64.38 161 GLU A CA 1
ATOM 1289 C C . GLU A 1 161 ? 20.451 21.016 -68.313 1.00 64.38 161 GLU A C 1
ATOM 1291 O O . GLU A 1 161 ? 19.344 20.475 -68.242 1.00 64.38 161 GLU A O 1
ATOM 1296 N N . LYS A 1 162 ? 20.571 22.319 -68.595 1.00 61.94 162 LYS A N 1
ATOM 1297 C CA . LYS A 1 162 ? 19.458 23.257 -68.836 1.00 61.94 162 LYS A CA 1
ATOM 1298 C C . LYS A 1 162 ? 18.785 23.040 -70.204 1.00 61.94 162 LYS A C 1
ATOM 1300 O O . LYS A 1 162 ? 18.483 24.002 -70.901 1.00 61.94 162 LYS A O 1
ATOM 1305 N N . ASN A 1 163 ? 18.457 21.805 -70.568 1.00 58.56 163 ASN A N 1
ATOM 1306 C CA . ASN A 1 163 ? 17.739 21.521 -71.818 1.00 58.56 163 ASN A CA 1
ATOM 1307 C C . ASN A 1 163 ? 16.250 21.924 -71.758 1.00 58.56 163 ASN A C 1
ATOM 1309 O O . ASN A 1 163 ? 15.555 21.906 -72.763 1.00 58.56 163 ASN A O 1
ATOM 1313 N N . PHE A 1 164 ? 15.746 22.364 -70.598 1.00 57.12 164 PHE A N 1
ATOM 1314 C CA . PHE A 1 164 ? 14.331 22.716 -70.413 1.00 57.12 164 PHE A CA 1
ATOM 1315 C C . PHE A 1 164 ? 13.935 24.130 -70.885 1.00 57.12 164 PHE A C 1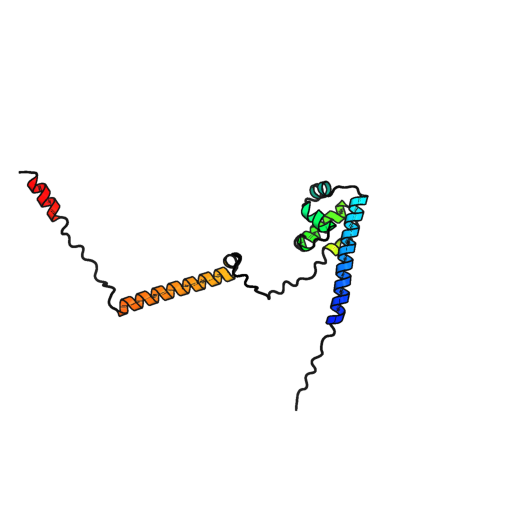
ATOM 1317 O O . PHE A 1 164 ? 12.754 24.479 -70.847 1.00 57.12 164 PHE A O 1
ATOM 1324 N N . ILE A 1 165 ? 14.895 24.976 -71.281 1.00 57.81 165 ILE A N 1
ATOM 1325 C CA . ILE A 1 165 ? 14.608 26.368 -71.685 1.00 57.81 165 ILE A CA 1
ATOM 1326 C C . ILE A 1 165 ? 14.445 26.499 -73.209 1.00 57.81 165 ILE A C 1
ATOM 1328 O O . ILE A 1 165 ? 13.734 27.395 -73.665 1.00 57.81 165 ILE A O 1
ATOM 1332 N N . GLU A 1 166 ? 15.015 25.593 -74.004 1.00 56.94 166 GLU A N 1
ATOM 1333 C CA . GLU A 1 166 ? 14.966 25.703 -75.468 1.00 56.94 166 GLU A CA 1
ATOM 1334 C C . GLU A 1 166 ? 13.605 25.280 -76.048 1.00 56.94 166 GLU A C 1
ATOM 1336 O O . GLU A 1 166 ? 13.059 25.983 -76.902 1.00 56.94 166 GLU A O 1
ATOM 1341 N N . ASP A 1 167 ? 12.960 24.256 -75.477 1.00 57.16 167 ASP A N 1
ATOM 1342 C CA . ASP A 1 167 ? 11.638 23.796 -75.933 1.00 57.16 167 ASP A CA 1
ATOM 1343 C C . ASP A 1 167 ? 10.541 24.860 -75.775 1.00 57.16 167 ASP A C 1
ATOM 1345 O O . ASP A 1 167 ? 9.657 24.991 -76.624 1.00 57.16 167 ASP A O 1
ATOM 1349 N N . LYS A 1 168 ? 10.607 25.699 -74.733 1.00 58.22 168 LYS A N 1
ATOM 1350 C CA . LYS A 1 168 ? 9.605 26.758 -74.522 1.00 58.22 168 LYS A CA 1
ATOM 1351 C C . LYS A 1 168 ? 9.700 27.878 -75.562 1.00 58.22 168 LYS A C 1
ATOM 1353 O O . LYS A 1 168 ? 8.676 28.453 -75.929 1.00 58.22 168 LYS A O 1
ATOM 1358 N N . ASN A 1 169 ? 10.905 28.166 -76.056 1.00 58.72 169 ASN A N 1
ATOM 1359 C CA . ASN A 1 169 ? 11.111 29.176 -77.094 1.00 58.72 169 ASN A CA 1
ATOM 1360 C C . ASN A 1 169 ? 10.715 28.663 -78.486 1.00 58.72 169 ASN A C 1
ATOM 1362 O O . ASN A 1 169 ? 10.202 29.442 -79.289 1.00 58.72 169 ASN A O 1
ATOM 1366 N N . ILE A 1 170 ? 10.867 27.364 -78.762 1.00 59.88 170 ILE A N 1
ATOM 1367 C CA . ILE A 1 170 ? 10.409 26.760 -80.024 1.00 59.88 170 ILE A CA 1
ATOM 1368 C C . ILE A 1 170 ? 8.874 26.713 -80.077 1.00 59.88 170 ILE A C 1
ATOM 1370 O O . ILE A 1 170 ? 8.283 27.082 -81.094 1.00 59.88 170 ILE A O 1
ATOM 1374 N N . ILE A 1 171 ? 8.216 26.353 -78.970 1.00 59.44 171 ILE A N 1
ATOM 1375 C CA . ILE A 1 171 ? 6.746 26.272 -78.897 1.00 59.44 171 ILE A CA 1
ATOM 1376 C C . ILE A 1 171 ? 6.093 27.655 -79.042 1.00 59.44 171 ILE A C 1
ATOM 1378 O O . ILE A 1 171 ? 5.068 27.781 -79.710 1.00 59.44 171 ILE A O 1
ATOM 1382 N N . ASN A 1 172 ? 6.688 28.710 -78.475 1.00 58.72 172 ASN A N 1
ATOM 1383 C CA . ASN A 1 172 ? 6.156 30.067 -78.633 1.00 58.72 172 ASN A CA 1
ATOM 1384 C C . ASN A 1 172 ? 6.375 30.624 -80.049 1.00 58.72 172 ASN A C 1
ATOM 1386 O O . ASN A 1 172 ? 5.496 31.305 -80.568 1.00 58.72 172 ASN A O 1
ATOM 1390 N N . LYS A 1 173 ? 7.482 30.274 -80.718 1.00 55.75 173 LYS A N 1
ATOM 1391 C CA . LYS A 1 173 ? 7.763 30.717 -82.093 1.00 55.75 173 LYS A CA 1
ATOM 1392 C C . LYS A 1 173 ? 6.866 30.048 -83.145 1.00 55.75 173 LYS A C 1
ATOM 1394 O O . LYS A 1 173 ? 6.629 30.629 -84.196 1.00 55.75 173 LYS A O 1
ATOM 1399 N N . GLN A 1 174 ? 6.336 28.855 -82.867 1.00 57.44 174 GLN A N 1
ATOM 1400 C CA . GLN A 1 174 ? 5.352 28.190 -83.736 1.00 57.44 174 GLN A CA 1
ATOM 1401 C C . GLN A 1 174 ? 3.919 28.713 -83.570 1.00 57.44 174 GLN A C 1
ATOM 1403 O O . GLN A 1 174 ? 3.058 28.375 -84.374 1.00 57.44 174 GLN A O 1
ATOM 1408 N N . LYS A 1 175 ? 3.650 29.520 -82.538 1.00 56.81 175 LYS A N 1
ATOM 1409 C CA . LYS A 1 175 ? 2.312 30.057 -82.254 1.00 56.81 175 LYS A CA 1
ATOM 1410 C C . LYS A 1 175 ? 2.078 31.460 -82.828 1.00 56.81 175 LYS A C 1
ATOM 1412 O O . LYS A 1 175 ? 0.954 31.944 -82.769 1.00 56.81 175 LYS A O 1
ATOM 1417 N N . GLU A 1 176 ? 3.127 32.093 -83.354 1.00 56.28 176 GLU A N 1
ATOM 1418 C CA . GLU A 1 176 ? 3.106 33.448 -83.931 1.00 56.28 176 GLU A CA 1
ATOM 1419 C C . GLU A 1 176 ? 3.220 33.476 -85.471 1.00 56.28 176 GLU A C 1
ATOM 1421 O O . GLU A 1 176 ? 3.317 34.560 -86.039 1.00 56.28 176 GLU A O 1
ATOM 1426 N N . ASN A 1 177 ? 3.169 32.318 -86.146 1.00 47.50 177 ASN A N 1
ATOM 1427 C CA . ASN A 1 177 ? 3.050 32.215 -87.610 1.00 47.50 177 ASN A CA 1
ATOM 1428 C C . ASN A 1 177 ? 1.684 31.666 -88.022 1.00 47.50 177 ASN A C 1
ATOM 1430 O O . ASN A 1 177 ? 1.288 30.621 -87.457 1.00 47.50 177 ASN A O 1
#

Secondary structure (DSSP, 8-state):
-----------HHHHHHHHHHHHHHHHHHHHHHHHHHHHHHT--HHHHHHHHT--HHHHHHHHTT-GGGS--HHHHHHHHHHHHHHHTPPTTTTGGGS--------S------TTSGGGTTSHHHHHHHHHHHHHHHHHHHHHHHHHHHTT----S------TTTHHHHHHHHTS--